Protein AF-I7K802-F1 (afdb_monomer_lite)

pLDDT: mean 70.82, std 19.02, range [36.56, 90.94]

Foldseek 3Di:
DDPPDDDPVNLVVLLVCCVVVVPLCVSCVVVVHDSVVNVVSNVCVVCVVVDDDDDDPDDDDPPPDDDDDD

Radius of gyration: 13.62 Å; chains: 1; bounding box: 30×43×28 Å

Organism: NCBI:txid857293

Sequence (70 aa):
MTQKKYTQEFKDSIIKAAIETGNIALVARQNGLSKELVYKWVRQNRESNREPKANIKKSLDNSNVKNLEA

InterPro domains:
  IPR002514 Transposase IS3/IS911family [PF01527] (2-63)
  IPR009057 Homedomain-like superfamily [SSF46689] (1-50)

Secondary structure (DSSP, 8-state):
-------HHHHHHHHHHHHHHS-HHHHHHHTT--HHHHHHHHHHHHHHTT--------------------

Structure (mmCIF, N/CA/C/O backbone):
data_AF-I7K802-F1
#
_entry.id   AF-I7K802-F1
#
loop_
_atom_site.group_PDB
_atom_site.id
_atom_site.type_symbol
_atom_site.label_atom_id
_atom_site.label_alt_id
_atom_site.label_comp_id
_atom_site.label_asym_id
_atom_site.label_entity_id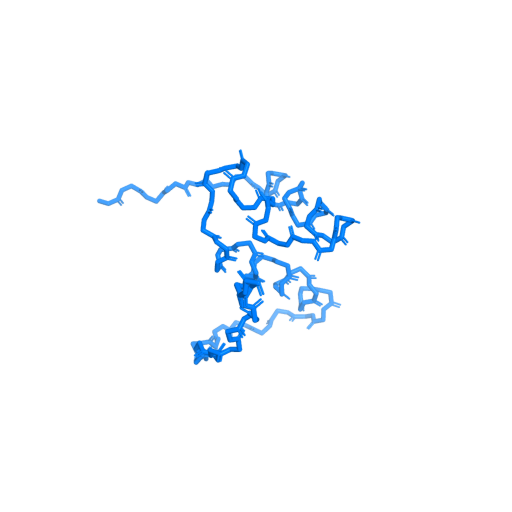
_atom_site.label_seq_id
_atom_site.pdbx_PDB_ins_code
_atom_site.Cartn_x
_atom_site.Cartn_y
_atom_site.Cartn_z
_atom_site.occupancy
_atom_site.B_iso_or_equiv
_atom_site.auth_seq_id
_atom_site.auth_comp_id
_atom_site.auth_asym_id
_atom_site.auth_atom_id
_atom_site.pdbx_PDB_model_num
ATOM 1 N N . MET A 1 1 ? -17.278 0.518 11.199 1.00 40.56 1 MET A N 1
ATOM 2 C CA . MET A 1 1 ? -16.097 0.253 10.345 1.00 40.56 1 MET A CA 1
ATOM 3 C C . MET A 1 1 ? -14.890 0.959 10.960 1.00 40.56 1 MET A C 1
ATOM 5 O O . MET A 1 1 ? -14.751 2.164 10.790 1.00 40.56 1 MET A O 1
ATOM 9 N N . THR A 1 2 ? -14.061 0.267 11.742 1.00 51.34 2 THR A N 1
ATOM 10 C CA . THR A 1 2 ? -12.835 0.851 12.310 1.00 51.34 2 THR A CA 1
ATOM 11 C C . THR A 1 2 ? -11.762 0.894 11.223 1.00 51.34 2 THR A C 1
ATOM 13 O O . THR A 1 2 ? -11.323 -0.139 10.723 1.00 51.34 2 THR A O 1
ATOM 16 N N . GLN A 1 3 ? -11.358 2.092 10.796 1.00 57.97 3 GLN A N 1
ATOM 17 C CA . GLN A 1 3 ? -10.213 2.209 9.895 1.00 57.97 3 GLN A CA 1
ATOM 18 C C . GLN A 1 3 ? -8.958 1.792 10.664 1.00 57.97 3 GLN A C 1
ATOM 20 O O . GLN A 1 3 ? -8.590 2.444 11.642 1.00 57.97 3 GLN A O 1
ATOM 25 N N . LYS A 1 4 ? -8.296 0.711 10.231 1.00 67.06 4 LYS A N 1
ATOM 26 C CA . LYS A 1 4 ? -6.959 0.367 10.725 1.00 67.06 4 LYS A CA 1
ATOM 27 C C . LYS A 1 4 ? -6.030 1.541 10.411 1.00 67.06 4 LYS A C 1
ATOM 29 O O . LYS A 1 4 ? -5.715 1.799 9.248 1.00 67.06 4 LYS A O 1
ATOM 34 N N . LYS A 1 5 ? -5.636 2.293 11.440 1.00 70.75 5 LYS A N 1
ATOM 35 C CA . LYS A 1 5 ? -4.648 3.363 11.305 1.00 70.75 5 LYS A CA 1
ATOM 36 C C . LYS A 1 5 ? -3.266 2.725 11.278 1.00 70.75 5 LYS A C 1
ATOM 38 O O . LYS A 1 5 ? -2.754 2.302 12.305 1.00 70.75 5 LYS A O 1
ATOM 43 N N . TYR A 1 6 ? -2.681 2.653 10.091 1.00 79.75 6 TYR A N 1
ATOM 44 C CA . TYR A 1 6 ? -1.267 2.331 9.935 1.00 79.75 6 TYR A CA 1
ATOM 45 C C . TYR A 1 6 ? -0.442 3.587 10.217 1.00 79.75 6 TYR A C 1
ATOM 47 O O . TYR A 1 6 ? -0.713 4.640 9.623 1.00 79.75 6 TYR A O 1
ATOM 55 N N . THR A 1 7 ? 0.541 3.476 11.110 1.00 85.44 7 THR A N 1
ATOM 56 C CA . THR A 1 7 ? 1.520 4.540 11.363 1.00 85.44 7 THR A CA 1
ATOM 57 C C . THR A 1 7 ? 2.321 4.832 10.096 1.00 85.44 7 THR A C 1
ATOM 59 O O . THR A 1 7 ? 2.441 3.986 9.207 1.00 85.44 7 THR A O 1
ATOM 62 N N . GLN A 1 8 ? 2.836 6.057 9.978 1.00 82.00 8 GLN A N 1
ATOM 63 C CA . GLN A 1 8 ? 3.637 6.449 8.815 1.00 82.00 8 GLN A CA 1
ATOM 64 C C . GLN A 1 8 ? 4.914 5.608 8.724 1.00 82.00 8 GLN A C 1
ATOM 66 O O . GLN A 1 8 ? 5.213 5.106 7.650 1.00 82.00 8 GLN A O 1
ATOM 71 N N . GLU A 1 9 ? 5.566 5.337 9.856 1.00 85.12 9 GLU A N 1
ATOM 72 C CA . GLU A 1 9 ? 6.758 4.481 9.936 1.00 85.12 9 GLU A CA 1
ATOM 73 C C . GLU A 1 9 ? 6.505 3.068 9.402 1.00 85.12 9 GLU A C 1
ATOM 75 O O . GLU A 1 9 ? 7.313 2.523 8.652 1.00 85.12 9 GLU A O 1
ATOM 80 N N . PHE A 1 10 ? 5.342 2.489 9.723 1.00 87.88 10 PHE A N 1
ATOM 81 C CA . PHE A 1 10 ? 4.965 1.184 9.193 1.00 87.88 10 PHE A CA 1
ATOM 82 C C . PHE A 1 10 ? 4.798 1.234 7.674 1.00 87.88 10 PHE A C 1
ATOM 84 O O . PHE A 1 10 ? 5.304 0.369 6.966 1.00 87.88 10 PHE A O 1
ATOM 91 N N . LYS A 1 11 ? 4.130 2.267 7.146 1.00 87.44 11 LYS A N 1
ATOM 92 C CA . LYS A 1 11 ? 3.995 2.436 5.692 1.00 87.44 11 LYS A CA 1
ATOM 93 C C . LYS A 1 11 ? 5.360 2.570 5.024 1.00 87.44 11 LYS A C 1
ATOM 95 O O . LYS A 1 11 ? 5.573 1.932 3.999 1.00 87.44 11 LYS A O 1
ATOM 100 N N . ASP A 1 12 ? 6.260 3.354 5.608 1.00 88.81 12 ASP A N 1
ATOM 101 C CA . ASP A 1 12 ? 7.595 3.611 5.068 1.00 88.81 12 ASP A CA 1
ATOM 102 C C . ASP A 1 12 ? 8.435 2.332 5.006 1.00 88.81 12 ASP A C 1
ATOM 104 O O . ASP A 1 12 ? 8.986 1.994 3.959 1.00 88.81 12 ASP A O 1
ATOM 108 N N . SER A 1 13 ? 8.417 1.540 6.083 1.00 90.94 13 SER A N 1
ATOM 109 C CA . SER A 1 13 ? 9.079 0.233 6.138 1.00 90.94 13 SER A CA 1
ATOM 110 C C . SER A 1 13 ? 8.582 -0.708 5.034 1.00 90.94 13 SER A C 1
ATOM 112 O O . SER A 1 13 ? 9.378 -1.311 4.311 1.00 90.94 13 SER A O 1
ATOM 114 N N . ILE A 1 14 ? 7.263 -0.762 4.825 1.00 90.94 14 ILE A N 1
ATOM 115 C CA . ILE A 1 14 ? 6.638 -1.577 3.776 1.00 90.94 14 ILE A CA 1
ATOM 116 C C . ILE A 1 14 ? 7.003 -1.074 2.375 1.00 90.94 14 ILE A C 1
ATOM 118 O O . ILE A 1 14 ? 7.312 -1.880 1.497 1.00 90.94 14 ILE A O 1
ATOM 122 N N . ILE A 1 15 ? 6.979 0.243 2.147 1.00 89.06 15 ILE A N 1
ATOM 123 C CA . ILE A 1 15 ? 7.368 0.851 0.868 1.00 89.06 15 ILE A CA 1
ATOM 124 C C . ILE A 1 15 ? 8.834 0.536 0.562 1.00 89.06 15 ILE A C 1
ATOM 126 O O . ILE A 1 15 ? 9.142 0.101 -0.549 1.00 89.06 15 ILE A O 1
ATOM 130 N N . LYS A 1 16 ? 9.726 0.723 1.538 1.00 90.19 16 LYS A N 1
ATOM 131 C CA . LYS A 1 16 ? 11.160 0.473 1.394 1.00 90.19 16 LYS A CA 1
ATOM 132 C C . LYS A 1 16 ? 11.434 -0.991 1.069 1.00 90.19 16 LYS A C 1
ATOM 134 O O . LYS A 1 16 ? 12.082 -1.264 0.063 1.00 90.19 16 LYS A O 1
ATOM 139 N N . ALA A 1 17 ? 10.861 -1.919 1.835 1.00 87.75 17 ALA A N 1
ATOM 140 C CA . ALA A 1 17 ? 10.997 -3.352 1.583 1.00 87.75 17 ALA A CA 1
ATOM 141 C C . ALA A 1 17 ? 10.460 -3.750 0.198 1.00 87.75 17 ALA A C 1
ATOM 143 O O . ALA A 1 17 ? 11.073 -4.559 -0.500 1.00 87.75 17 ALA A O 1
ATOM 144 N N . ALA A 1 18 ? 9.339 -3.163 -0.234 1.00 87.69 18 ALA A N 1
ATOM 145 C CA . ALA A 1 18 ? 8.753 -3.431 -1.545 1.00 87.69 18 ALA A CA 1
ATOM 146 C C . ALA A 1 18 ? 9.624 -2.921 -2.706 1.00 87.69 18 ALA A C 1
ATOM 148 O O . ALA A 1 18 ? 9.679 -3.574 -3.749 1.00 87.69 18 ALA A O 1
ATOM 149 N N . ILE A 1 19 ? 10.300 -1.780 -2.534 1.00 86.06 19 ILE A N 1
ATOM 150 C CA . ILE A 1 19 ? 11.249 -1.232 -3.513 1.00 86.06 19 ILE A CA 1
ATOM 151 C C . ILE A 1 19 ? 12.534 -2.066 -3.542 1.00 86.06 19 ILE A C 1
ATOM 153 O O . ILE A 1 19 ? 12.985 -2.425 -4.624 1.00 86.06 19 ILE A O 1
ATOM 157 N N . GLU A 1 20 ? 13.089 -2.398 -2.376 1.00 88.12 20 GLU A N 1
ATOM 158 C CA . GLU A 1 20 ? 14.347 -3.144 -2.234 1.00 88.12 20 GLU A CA 1
ATOM 159 C C . GLU A 1 20 ? 14.231 -4.578 -2.761 1.00 88.12 20 GLU A C 1
ATOM 161 O O . GLU A 1 20 ? 15.083 -5.043 -3.511 1.00 88.12 20 GLU A O 1
ATOM 166 N N . THR A 1 21 ? 13.123 -5.256 -2.449 1.00 87.06 21 THR A N 1
ATOM 167 C CA . THR A 1 21 ? 12.851 -6.618 -2.938 1.00 87.06 21 THR A CA 1
ATOM 168 C C . THR A 1 21 ? 12.406 -6.619 -4.407 1.00 87.06 21 THR A C 1
ATOM 170 O O . THR A 1 21 ? 12.423 -7.656 -5.066 1.00 87.06 21 THR A O 1
ATOM 173 N N . GLY A 1 22 ? 11.896 -5.491 -4.917 1.00 84.06 22 GLY A N 1
ATOM 174 C CA . GLY A 1 22 ? 11.241 -5.412 -6.228 1.00 84.06 22 GLY A CA 1
ATOM 175 C C . GLY A 1 22 ? 9.937 -6.221 -6.338 1.00 84.06 22 GLY A C 1
ATOM 176 O O . GLY A 1 22 ? 9.344 -6.290 -7.413 1.00 84.06 22 GLY A O 1
ATOM 177 N N . ASN A 1 23 ? 9.462 -6.826 -5.240 1.00 84.31 23 ASN A N 1
ATOM 178 C CA . ASN A 1 23 ? 8.285 -7.692 -5.210 1.00 84.31 23 ASN A CA 1
ATOM 179 C C . ASN A 1 23 ? 7.240 -7.203 -4.196 1.00 84.31 23 ASN A C 1
ATOM 181 O O . ASN A 1 23 ? 7.228 -7.575 -3.022 1.00 84.31 23 ASN A O 1
ATOM 185 N N . ILE A 1 24 ? 6.307 -6.392 -4.693 1.00 85.19 24 ILE A N 1
ATOM 186 C CA . ILE A 1 24 ? 5.229 -5.780 -3.905 1.00 85.19 24 ILE A CA 1
ATOM 187 C C . ILE A 1 24 ? 4.265 -6.834 -3.338 1.00 85.19 24 ILE A C 1
ATOM 189 O O . ILE A 1 24 ? 3.811 -6.718 -2.199 1.00 85.19 24 ILE A O 1
ATOM 193 N N . ALA A 1 25 ? 3.942 -7.868 -4.120 1.00 84.75 25 ALA A N 1
ATOM 194 C CA . ALA A 1 25 ? 2.979 -8.891 -3.720 1.00 84.75 25 ALA A CA 1
ATOM 195 C C . ALA A 1 25 ? 3.500 -9.742 -2.554 1.00 84.75 25 ALA A C 1
ATOM 197 O O . ALA A 1 25 ? 2.733 -10.094 -1.657 1.00 84.75 25 ALA A O 1
ATOM 198 N N . LEU A 1 26 ? 4.802 -10.037 -2.550 1.00 87.00 26 LEU A N 1
ATOM 199 C CA . LEU A 1 26 ? 5.454 -10.789 -1.484 1.00 87.00 26 LE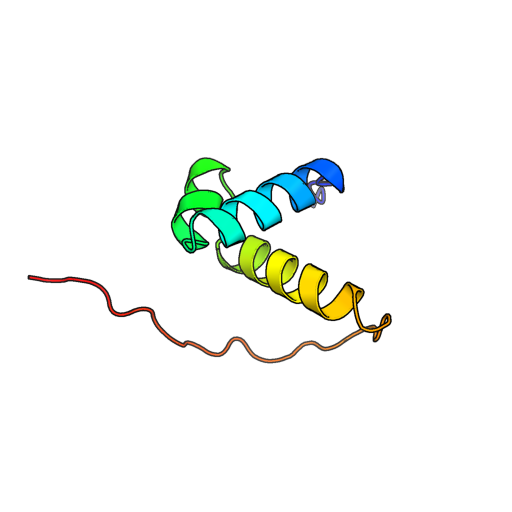U A CA 1
ATOM 200 C C . LEU A 1 26 ? 5.427 -10.019 -0.158 1.00 87.00 26 LEU A C 1
ATOM 202 O O . LEU A 1 26 ? 4.967 -10.553 0.850 1.00 87.00 26 LEU A O 1
ATOM 206 N N . VAL A 1 27 ? 5.844 -8.750 -0.174 1.00 88.25 27 VAL A N 1
ATOM 207 C CA . VAL A 1 27 ? 5.872 -7.896 1.027 1.00 88.25 27 VAL A CA 1
ATOM 208 C C . VAL A 1 27 ? 4.462 -7.668 1.577 1.00 88.25 27 VAL A C 1
ATOM 210 O O . VAL A 1 27 ? 4.255 -7.719 2.790 1.00 88.25 27 VAL A O 1
ATOM 213 N N . ALA A 1 28 ? 3.472 -7.488 0.696 1.00 87.00 28 ALA A N 1
ATOM 214 C CA . ALA A 1 28 ? 2.074 -7.371 1.094 1.00 87.00 28 ALA A CA 1
ATOM 215 C C . ALA A 1 28 ? 1.584 -8.637 1.818 1.00 87.00 28 ALA A C 1
ATOM 217 O O . ALA A 1 28 ? 1.045 -8.539 2.919 1.00 87.00 28 ALA A O 1
ATOM 218 N N . ARG A 1 29 ? 1.841 -9.825 1.252 1.00 87.00 29 ARG A N 1
ATOM 219 C CA . ARG A 1 29 ? 1.460 -11.114 1.853 1.00 87.00 29 ARG A CA 1
ATOM 220 C C . ARG A 1 29 ? 2.108 -11.341 3.218 1.00 87.00 29 ARG A C 1
ATOM 222 O O . ARG A 1 29 ? 1.401 -11.722 4.145 1.00 87.00 29 ARG A O 1
ATOM 229 N N . GLN A 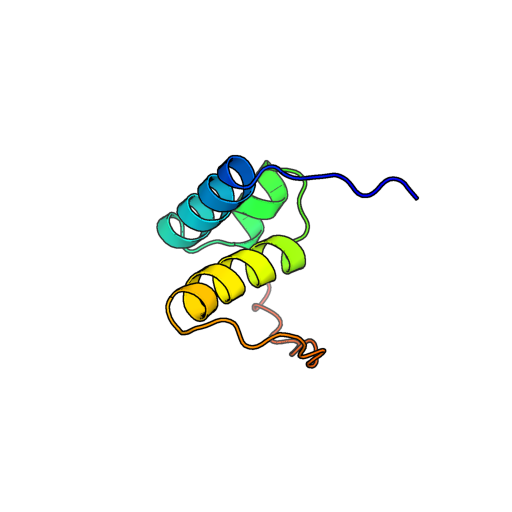1 30 ? 3.406 -11.061 3.356 1.00 86.31 30 GLN A N 1
ATOM 230 C CA . GLN A 1 30 ? 4.127 -11.225 4.627 1.00 86.31 30 GLN A CA 1
ATOM 231 C C . GLN A 1 30 ? 3.559 -10.350 5.751 1.00 86.31 30 GLN A C 1
ATOM 233 O O . GLN A 1 30 ? 3.546 -10.758 6.906 1.00 86.31 30 GLN A O 1
ATOM 238 N N . ASN A 1 31 ? 3.045 -9.168 5.410 1.00 84.56 31 ASN A N 1
ATOM 239 C CA . ASN A 1 31 ? 2.517 -8.206 6.377 1.00 84.56 31 ASN A CA 1
ATOM 240 C C . ASN A 1 31 ? 0.982 -8.238 6.495 1.00 84.56 31 ASN A C 1
ATOM 242 O O . ASN A 1 31 ? 0.390 -7.365 7.132 1.00 84.56 31 ASN A O 1
ATOM 246 N N . GLY A 1 32 ? 0.316 -9.212 5.861 1.00 85.38 32 GLY A N 1
ATOM 247 C CA . GLY A 1 32 ? -1.147 -9.323 5.863 1.00 85.38 32 GLY A CA 1
ATOM 248 C C . GLY A 1 32 ? -1.857 -8.136 5.199 1.00 85.38 32 GLY A C 1
ATOM 249 O O . GLY A 1 32 ? -2.979 -7.786 5.571 1.00 85.38 32 GLY A O 1
ATOM 250 N N . LEU A 1 33 ? -1.196 -7.480 4.246 1.00 87.19 33 LEU A N 1
ATOM 251 C CA . LEU A 1 33 ? -1.706 -6.336 3.499 1.00 87.19 33 LEU A CA 1
ATOM 252 C C . LEU A 1 33 ? -2.179 -6.767 2.110 1.00 87.19 33 LEU A C 1
ATOM 254 O O . LEU A 1 33 ? -1.701 -7.741 1.530 1.00 87.19 33 LEU A O 1
ATOM 258 N N . SER A 1 34 ? -3.093 -5.989 1.531 1.00 85.12 34 SER A N 1
ATOM 259 C CA . SER A 1 34 ? -3.440 -6.158 0.120 1.00 85.12 34 SER A CA 1
ATOM 260 C C . SER A 1 34 ? -2.351 -5.566 -0.774 1.00 85.12 34 SER A C 1
ATOM 262 O O . SER A 1 34 ? -1.839 -4.474 -0.504 1.00 85.12 34 SER A O 1
ATOM 264 N N . LYS A 1 35 ? -2.049 -6.249 -1.884 1.00 84.50 35 LYS A N 1
ATOM 265 C CA . LYS A 1 35 ? -1.111 -5.774 -2.915 1.00 84.50 35 LYS A CA 1
ATOM 266 C C . LYS A 1 35 ? -1.440 -4.352 -3.382 1.00 84.50 35 LYS A C 1
ATOM 268 O O . LYS A 1 35 ? -0.540 -3.538 -3.558 1.00 84.50 35 LYS A O 1
ATOM 273 N N . GLU A 1 36 ? -2.729 -4.034 -3.514 1.00 85.69 36 GLU A N 1
ATOM 274 C CA .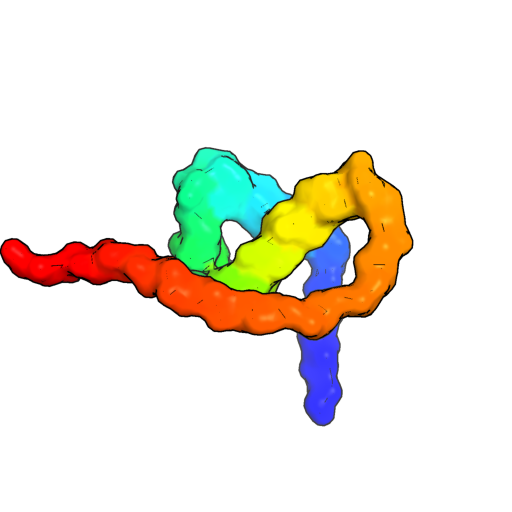 GLU A 1 36 ? -3.210 -2.717 -3.947 1.00 85.69 36 GLU A CA 1
ATOM 275 C C . GLU A 1 36 ? -2.872 -1.622 -2.940 1.00 85.69 36 GLU A C 1
ATOM 277 O O . GLU A 1 36 ? -2.559 -0.496 -3.325 1.00 85.69 36 GLU A O 1
ATOM 282 N N . LEU A 1 37 ? -2.902 -1.944 -1.646 1.00 85.12 37 LEU A N 1
ATOM 283 C CA . LEU A 1 37 ? -2.580 -0.988 -0.596 1.00 85.12 37 LEU A CA 1
ATOM 284 C C . LEU A 1 37 ? -1.097 -0.614 -0.646 1.00 85.12 37 LEU A C 1
ATOM 286 O O . LEU A 1 37 ? -0.765 0.571 -0.653 1.00 85.12 37 LEU A O 1
ATOM 290 N N . VAL A 1 38 ? -0.225 -1.617 -0.759 1.00 87.19 38 VAL A N 1
ATOM 291 C CA . VAL A 1 38 ? 1.224 -1.406 -0.867 1.00 87.19 38 VAL A CA 1
ATOM 292 C C . VAL A 1 38 ? 1.571 -0.683 -2.166 1.00 87.19 38 VAL A C 1
ATOM 294 O O . VAL A 1 38 ? 2.332 0.280 -2.142 1.00 87.19 38 VAL A O 1
ATOM 297 N N . TYR A 1 39 ? 0.953 -1.062 -3.287 1.00 86.56 39 TYR A N 1
ATOM 298 C CA . TYR A 1 39 ? 1.146 -0.379 -4.567 1.00 86.56 39 TYR A CA 1
ATOM 299 C C . TYR A 1 39 ? 0.779 1.109 -4.483 1.00 86.56 39 TYR A C 1
ATOM 301 O O . TYR A 1 39 ? 1.537 1.971 -4.930 1.00 86.56 39 TYR A O 1
ATOM 309 N N . LYS A 1 40 ? -0.354 1.433 -3.844 1.00 85.62 40 LYS A N 1
ATOM 310 C CA . LYS A 1 40 ? -0.763 2.823 -3.605 1.00 85.62 40 LYS A CA 1
ATOM 311 C C . LYS A 1 40 ? 0.240 3.577 -2.743 1.00 85.62 40 LYS A C 1
ATOM 313 O O . LYS A 1 40 ? 0.520 4.727 -3.059 1.00 85.62 40 LYS A O 1
ATOM 318 N N . TRP A 1 41 ? 0.781 2.962 -1.695 1.00 88.19 41 TRP A N 1
ATOM 319 C CA . TRP A 1 41 ? 1.794 3.589 -0.843 1.00 88.19 41 TRP A CA 1
ATOM 320 C C . TRP A 1 41 ? 3.105 3.836 -1.588 1.00 88.19 41 TRP A C 1
ATOM 322 O O . TRP A 1 41 ? 3.628 4.942 -1.525 1.00 88.19 41 TRP A O 1
ATOM 332 N N . VAL A 1 42 ? 3.591 2.869 -2.369 1.00 85.00 42 VAL A N 1
ATOM 333 C CA . VAL A 1 42 ? 4.801 3.032 -3.195 1.00 85.00 42 VAL A CA 1
ATOM 334 C C . VAL A 1 42 ? 4.610 4.152 -4.224 1.00 85.00 42 VAL A C 1
ATOM 336 O O . VAL A 1 42 ? 5.496 4.987 -4.409 1.00 85.00 42 VAL A O 1
ATOM 339 N N . ARG A 1 43 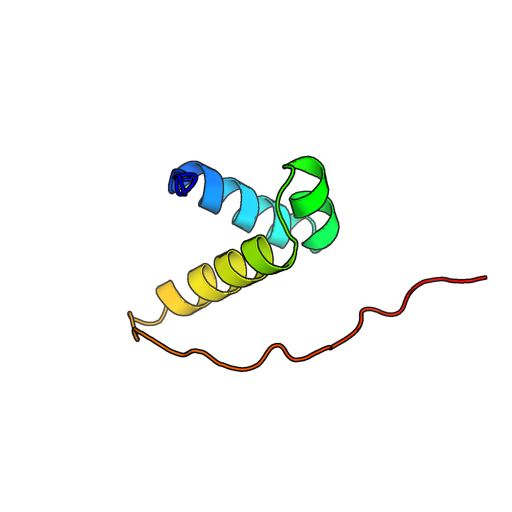? 3.438 4.210 -4.870 1.00 84.12 43 ARG A N 1
ATOM 340 C CA . ARG A 1 43 ? 3.090 5.271 -5.824 1.00 84.12 43 ARG A CA 1
ATOM 341 C C . ARG A 1 43 ? 2.987 6.634 -5.138 1.00 84.12 43 ARG A C 1
ATOM 343 O O . ARG A 1 43 ? 3.579 7.589 -5.624 1.00 84.12 43 ARG A O 1
ATOM 350 N N . GLN A 1 44 ? 2.304 6.712 -3.994 1.00 80.94 44 GLN A N 1
ATOM 351 C CA . GLN A 1 44 ? 2.204 7.934 -3.187 1.00 80.94 44 GLN A CA 1
ATOM 352 C C . GLN A 1 44 ? 3.567 8.414 -2.701 1.00 80.94 44 GLN A C 1
ATOM 354 O O . GLN A 1 44 ? 3.805 9.607 -2.742 1.00 80.94 44 GLN A O 1
ATOM 359 N N . ASN A 1 45 ? 4.478 7.521 -2.317 1.00 82.75 45 ASN A N 1
ATOM 360 C CA . ASN A 1 45 ? 5.827 7.901 -1.900 1.00 82.75 45 ASN A CA 1
ATOM 361 C C . ASN A 1 45 ? 6.608 8.589 -3.034 1.00 82.75 45 ASN A C 1
ATOM 363 O O . ASN A 1 45 ? 7.283 9.592 -2.823 1.00 82.75 45 ASN A O 1
ATOM 367 N N . ARG A 1 46 ? 6.463 8.093 -4.272 1.00 75.38 46 ARG A N 1
ATOM 368 C CA . ARG A 1 46 ? 7.074 8.708 -5.465 1.00 75.38 46 ARG A CA 1
ATOM 369 C C . ARG A 1 46 ? 6.428 10.044 -5.836 1.00 75.38 46 ARG A C 1
ATOM 371 O O . ARG A 1 46 ? 7.127 10.957 -6.266 1.00 75.38 46 ARG A O 1
ATOM 378 N N . GLU A 1 47 ? 5.109 10.145 -5.687 1.00 67.62 47 GLU A N 1
ATOM 379 C CA . GLU A 1 47 ? 4.336 11.355 -5.994 1.00 67.62 47 GLU A CA 1
ATOM 380 C C . GLU A 1 47 ? 4.487 12.430 -4.900 1.00 67.62 47 GLU A C 1
ATOM 382 O O . GLU A 1 47 ? 4.518 13.610 -5.218 1.00 67.62 47 GLU A O 1
ATOM 387 N N . SER A 1 48 ? 4.662 12.052 -3.629 1.00 62.78 48 SER A N 1
ATOM 388 C CA . SER A 1 48 ? 4.900 12.974 -2.506 1.00 62.78 48 SER A CA 1
ATOM 389 C C . SER A 1 48 ? 6.220 13.730 -2.630 1.00 62.78 48 SER A C 1
ATOM 391 O O . SER A 1 48 ? 6.305 14.862 -2.166 1.00 62.78 48 SER A O 1
ATOM 393 N N . ASN A 1 49 ? 7.217 13.163 -3.316 1.00 59.81 49 ASN A N 1
ATOM 394 C CA . ASN A 1 49 ? 8.435 13.891 -3.680 1.00 59.81 49 ASN A CA 1
ATOM 395 C C . ASN A 1 49 ? 8.196 14.947 -4.790 1.00 59.81 49 ASN A C 1
ATOM 397 O O . ASN A 1 49 ? 9.106 15.683 -5.157 1.00 59.81 49 ASN A O 1
ATOM 401 N N . ARG A 1 50 ? 6.983 15.008 -5.358 1.00 54.75 50 ARG A N 1
ATOM 402 C CA . ARG A 1 50 ? 6.550 15.922 -6.426 1.00 54.75 50 ARG A CA 1
ATOM 403 C C . ARG A 1 50 ? 5.235 16.623 -6.060 1.00 54.75 50 ARG A C 1
ATOM 405 O O . ARG A 1 50 ? 4.286 16.563 -6.823 1.00 54.75 50 ARG A O 1
ATOM 412 N N . GLU A 1 51 ? 5.201 17.294 -4.912 1.00 51.41 51 GLU A N 1
ATOM 413 C CA . GLU A 1 51 ? 4.115 18.183 -4.456 1.00 51.41 51 GLU A CA 1
ATOM 414 C C . GLU A 1 51 ? 2.689 17.569 -4.332 1.00 51.41 51 GLU A C 1
ATOM 416 O O . GLU A 1 51 ? 2.251 16.709 -5.099 1.00 51.41 51 GLU A O 1
ATOM 421 N N . PRO A 1 52 ? 1.886 17.998 -3.341 1.00 48.88 52 PRO A N 1
ATOM 422 C CA . PRO A 1 52 ? 0.642 17.318 -3.001 1.00 48.88 52 PRO A CA 1
ATOM 423 C C . PRO A 1 52 ? -0.488 17.702 -3.965 1.00 48.88 52 PRO A C 1
ATOM 425 O O . PRO A 1 52 ? -1.209 18.674 -3.743 1.00 48.88 52 PRO A O 1
ATOM 428 N N . LYS A 1 53 ? -0.727 16.906 -5.012 1.00 47.56 53 LYS A N 1
ATOM 429 C CA . LYS A 1 53 ? -2.001 16.973 -5.748 1.00 47.56 53 LYS A CA 1
ATOM 430 C C . LYS A 1 53 ? -2.985 15.954 -5.190 1.00 47.56 53 LYS A C 1
ATOM 432 O O . LYS A 1 53 ? -2.958 14.763 -5.494 1.00 47.56 53 LYS A O 1
ATOM 437 N N . ALA A 1 54 ? -3.842 16.474 -4.316 1.00 52.59 54 ALA A N 1
ATOM 438 C CA . ALA A 1 54 ? -5.014 15.806 -3.786 1.00 52.59 54 ALA A CA 1
ATOM 439 C C . ALA A 1 54 ? -5.888 15.196 -4.899 1.00 52.59 54 ALA A C 1
ATOM 441 O O . ALA A 1 54 ? -6.019 15.752 -5.985 1.00 52.59 54 ALA A O 1
ATOM 442 N N . ASN A 1 55 ? -6.552 14.090 -4.552 1.00 54.47 55 ASN A N 1
ATOM 443 C CA . ASN A 1 55 ? -7.704 13.509 -5.246 1.00 54.47 55 ASN A CA 1
ATOM 444 C C . ASN A 1 55 ? -7.525 13.150 -6.726 1.00 54.47 55 ASN A C 1
ATOM 446 O O . ASN A 1 55 ? -7.943 13.888 -7.609 1.00 54.47 55 ASN A O 1
ATOM 450 N N . ILE A 1 56 ? -7.108 11.912 -7.003 1.00 46.88 56 ILE A N 1
ATOM 451 C CA . ILE A 1 56 ? -7.537 11.252 -8.238 1.00 46.88 56 ILE A CA 1
ATOM 452 C C . ILE A 1 56 ? -7.961 9.815 -7.916 1.00 46.88 56 ILE A C 1
ATOM 454 O O . ILE A 1 56 ? -7.139 8.918 -7.723 1.00 46.88 56 ILE A O 1
ATOM 458 N N . LYS A 1 57 ? -9.279 9.585 -7.891 1.00 52.06 57 LYS A N 1
ATOM 459 C CA . LYS A 1 57 ? -9.849 8.279 -8.234 1.00 52.06 57 LYS A CA 1
ATOM 460 C C . LYS A 1 57 ? -9.441 8.010 -9.687 1.00 52.06 57 LYS A C 1
ATOM 462 O O . LYS A 1 57 ? -10.016 8.617 -10.584 1.00 52.06 57 LYS A O 1
ATOM 467 N N . LYS A 1 58 ? -8.447 7.160 -9.950 1.00 40.81 58 LYS A N 1
ATOM 468 C CA . LYS A 1 58 ? -8.199 6.658 -11.310 1.00 40.81 58 LYS A CA 1
ATOM 469 C C . LYS A 1 58 ? -7.975 5.157 -11.300 1.00 40.81 58 LYS A C 1
ATOM 471 O O . LYS A 1 58 ? -7.025 4.674 -10.699 1.00 40.81 58 LYS A O 1
ATOM 476 N N . SER A 1 59 ? -8.940 4.504 -11.945 1.00 38.94 59 SER A N 1
ATOM 477 C CA . SER A 1 59 ? -8.889 3.268 -12.723 1.00 38.94 59 SER A CA 1
ATOM 478 C C . SER A 1 59 ? -7.781 2.281 -12.366 1.00 38.94 59 SER A C 1
ATOM 480 O O . SER A 1 59 ? -6.60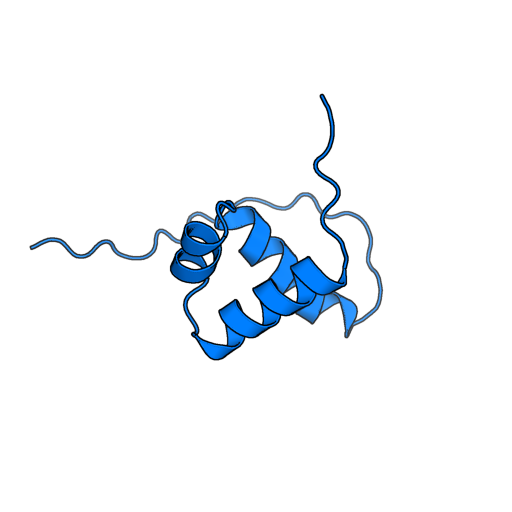8 2.508 -12.649 1.00 38.94 59 SER A O 1
ATOM 482 N N . LEU A 1 60 ? -8.206 1.159 -11.792 1.00 47.28 60 LEU A N 1
ATOM 483 C CA . LEU A 1 60 ? -7.430 -0.060 -11.631 1.00 47.28 60 LEU A CA 1
ATOM 484 C C . LEU A 1 60 ? -7.095 -0.603 -13.032 1.00 47.28 60 LEU A C 1
ATOM 486 O O . LEU A 1 60 ? -7.926 -1.256 -13.658 1.00 47.28 60 LEU A O 1
ATOM 490 N N . ASP A 1 61 ? -5.912 -0.274 -13.548 1.00 37.59 61 ASP A N 1
ATOM 491 C CA . ASP A 1 61 ? -5.370 -0.948 -14.725 1.00 37.59 61 ASP A CA 1
ATOM 492 C C . ASP A 1 61 ? -4.951 -2.366 -14.320 1.00 37.59 61 ASP A C 1
ATOM 494 O O . ASP A 1 61 ? -4.031 -2.575 -13.524 1.00 37.59 61 ASP A O 1
ATOM 498 N N . ASN A 1 62 ? -5.703 -3.337 -14.835 1.00 46.03 62 ASN A N 1
ATOM 499 C CA . ASN A 1 62 ? -5.429 -4.761 -14.732 1.00 46.03 62 ASN A CA 1
ATOM 500 C C . ASN A 1 62 ? -4.253 -5.128 -15.643 1.00 46.03 62 ASN A C 1
ATOM 502 O O . ASN A 1 62 ? -4.429 -5.772 -16.673 1.00 46.03 62 ASN A O 1
ATOM 506 N N . SER A 1 63 ? -3.036 -4.796 -15.234 1.00 44.53 63 SER A N 1
ATOM 507 C CA . SER A 1 63 ? -1.851 -5.462 -15.769 1.00 44.53 63 SER A CA 1
ATOM 508 C C . SER A 1 63 ? -1.590 -6.714 -14.933 1.00 44.53 63 SER A C 1
ATOM 510 O O . SER A 1 63 ? -0.781 -6.726 -14.003 1.00 44.53 63 SER A O 1
ATOM 512 N N . ASN A 1 64 ? -2.382 -7.751 -15.219 1.00 44.62 64 ASN A N 1
ATOM 513 C CA . ASN A 1 64 ? -2.260 -9.092 -14.666 1.00 44.62 64 ASN A CA 1
ATOM 514 C C . ASN A 1 64 ? -0.822 -9.586 -14.891 1.00 44.62 64 ASN A C 1
ATOM 516 O O . ASN A 1 64 ? -0.430 -9.933 -16.005 1.00 44.62 64 ASN A O 1
ATOM 520 N N . VAL A 1 65 ? -0.025 -9.555 -13.822 1.00 44.69 65 VAL A N 1
ATOM 521 C CA . VAL A 1 65 ? 1.268 -10.230 -13.735 1.00 44.69 65 VAL A CA 1
ATOM 522 C C . VAL A 1 65 ? 1.066 -11.676 -14.178 1.00 44.69 65 VAL A C 1
ATOM 524 O O . VAL A 1 65 ? 0.253 -12.395 -13.602 1.00 44.69 65 VAL A O 1
ATOM 527 N N . LYS A 1 66 ? 1.745 -12.056 -15.265 1.00 41.91 66 LYS A N 1
ATOM 528 C CA . LYS A 1 66 ? 1.734 -13.402 -15.842 1.00 41.91 66 LYS A CA 1
ATOM 529 C C . LYS A 1 66 ? 1.962 -14.432 -14.736 1.00 41.91 66 LYS A C 1
ATOM 531 O O . LYS A 1 66 ? 3.059 -14.518 -14.188 1.00 41.91 66 LYS A O 1
ATOM 536 N N . ASN A 1 67 ? 0.902 -15.171 -14.415 1.00 36.56 67 ASN A N 1
ATOM 537 C CA . ASN A 1 67 ? 0.988 -16.397 -13.647 1.00 36.56 67 ASN A CA 1
ATOM 538 C C . ASN A 1 67 ? 1.807 -17.417 -14.443 1.00 36.56 67 ASN A C 1
ATOM 540 O O . ASN A 1 67 ? 1.620 -17.601 -15.645 1.00 36.56 67 ASN A O 1
ATOM 544 N N . LEU A 1 68 ? 2.736 -18.010 -13.710 1.00 48.81 68 LEU A N 1
ATOM 545 C CA . LEU A 1 68 ? 3.519 -19.192 -14.003 1.00 48.81 68 LEU A CA 1
ATOM 546 C C . LEU A 1 68 ? 2.602 -20.424 -13.890 1.00 48.81 68 LEU A C 1
ATOM 548 O O . LEU A 1 68 ? 2.090 -20.667 -12.806 1.00 48.81 68 LEU A O 1
ATOM 552 N N . GLU A 1 69 ? 2.408 -21.161 -14.980 1.00 36.97 69 GLU A N 1
ATOM 553 C CA . GLU A 1 69 ? 1.833 -22.520 -15.077 1.00 36.97 69 GLU A CA 1
ATOM 554 C C . GLU A 1 69 ? 2.146 -22.973 -16.522 1.00 36.97 69 GLU A C 1
ATOM 556 O O . GLU A 1 69 ? 1.868 -22.212 -17.447 1.00 36.97 69 GLU A O 1
ATOM 561 N N . ALA A 1 70 ? 2.777 -24.102 -16.845 1.00 40.47 70 ALA A N 1
ATOM 562 C CA . ALA A 1 70 ? 3.316 -25.246 -16.113 1.00 40.47 70 ALA A CA 1
ATOM 563 C C . ALA A 1 70 ? 4.547 -25.784 -16.878 1.00 40.47 70 ALA A C 1
ATOM 565 O O . ALA A 1 70 ? 4.682 -25.439 -18.077 1.00 40.47 70 ALA A O 1
#